Protein AF-A0A933HUG9-F1 (afdb_monomer_lite)

Foldseek 3Di:
DDDDDDDDDDDPVVLVVLVVVCVVVVHDSVVSVVVVVVVVVVVVVVVVVVVVVCVVVVDDDDPVRVVVVVVVVVVVCVVCVPVD

pLDDT: mean 93.31, std 7.8, range [58.78, 98.56]

Radius of gyration: 22.59 Å; chains: 1; bounding box: 42×36×51 Å

Secondary structure (DSSP, 8-state):
-PPPP------HHHHHHHHHHHHHTT--HHHHHHHHHHHHHHHHHHHHHHHHHHHHT-SPP-HHHHHHHHHHHHHHHHHHTT--

Structure (mmCIF, N/CA/C/O backbone):
data_AF-A0A933HUG9-F1
#
_entry.id   AF-A0A933HUG9-F1
#
loop_
_atom_site.group_PDB
_atom_site.id
_atom_site.type_symbol
_atom_site.label_atom_id
_atom_site.label_alt_id
_atom_site.label_comp_id
_atom_site.label_asym_id
_atom_site.label_entity_id
_atom_site.label_seq_id
_atom_site.pdbx_PDB_ins_code
_atom_site.Cartn_x
_atom_site.Cartn_y
_atom_site.Cartn_z
_atom_site.occupancy
_atom_site.B_iso_or_equiv
_atom_site.auth_seq_id
_atom_site.auth_comp_id
_atom_site.auth_asym_id
_atom_site.auth_atom_id
_atom_site.pdbx_PDB_model_num
ATOM 1 N N . MET A 1 1 ? 9.404 -1.224 19.746 1.00 63.81 1 MET A N 1
ATOM 2 C CA . MET A 1 1 ? 9.099 -0.072 18.865 1.00 63.81 1 MET A CA 1
ATOM 3 C C . MET A 1 1 ? 8.069 0.800 19.561 1.00 63.81 1 MET A C 1
ATOM 5 O O . MET A 1 1 ? 7.221 0.251 20.255 1.00 63.81 1 MET A O 1
ATOM 9 N N . GLN A 1 2 ? 8.177 2.124 19.448 1.00 86.56 2 GLN A N 1
ATOM 10 C CA . GLN A 1 2 ? 7.220 3.044 20.067 1.00 86.56 2 GLN A CA 1
ATOM 11 C C . GLN A 1 2 ? 6.034 3.281 19.127 1.00 86.56 2 GLN A C 1
ATOM 13 O O . GLN A 1 2 ? 6.231 3.489 17.933 1.00 86.56 2 GLN A O 1
ATOM 18 N N . ASN A 1 3 ? 4.817 3.249 19.671 1.00 89.56 3 ASN A N 1
ATOM 19 C CA . ASN A 1 3 ? 3.591 3.510 18.920 1.00 89.56 3 ASN A CA 1
ATOM 20 C C . ASN A 1 3 ? 3.098 4.928 19.217 1.00 89.56 3 ASN A C 1
ATOM 22 O O . ASN A 1 3 ? 3.023 5.322 20.381 1.00 89.56 3 ASN A O 1
ATOM 26 N N . VAL A 1 4 ? 2.701 5.663 18.179 1.00 95.00 4 VAL A N 1
ATOM 27 C CA . VAL A 1 4 ? 2.104 7.001 18.301 1.00 95.00 4 VAL A CA 1
ATOM 28 C C . VAL A 1 4 ? 0.591 6.894 18.118 1.00 95.00 4 VAL A C 1
ATOM 30 O O . VAL A 1 4 ? 0.117 6.251 17.182 1.00 95.00 4 VAL A O 1
ATOM 33 N N . LYS A 1 5 ? -0.183 7.522 19.012 1.00 94.00 5 LYS A N 1
ATOM 34 C CA . LYS A 1 5 ? -1.637 7.660 18.854 1.00 94.00 5 LYS A CA 1
ATOM 35 C C . LYS A 1 5 ? -1.930 8.963 18.127 1.00 94.00 5 LYS A C 1
ATOM 37 O O . LYS A 1 5 ? -1.462 10.017 18.540 1.00 94.00 5 LYS A O 1
ATOM 42 N N . THR A 1 6 ? -2.726 8.878 17.073 1.00 94.25 6 THR A N 1
ATOM 43 C CA . THR A 1 6 ? -3.159 10.032 16.288 1.00 94.25 6 THR A CA 1
ATOM 44 C C . THR A 1 6 ? -4.668 9.973 16.086 1.00 94.25 6 THR A C 1
ATOM 46 O O . THR A 1 6 ? -5.233 8.886 15.946 1.00 94.25 6 THR A O 1
ATOM 49 N N . ALA A 1 7 ? -5.322 11.131 16.115 1.00 95.62 7 ALA A N 1
ATOM 50 C CA . ALA A 1 7 ? -6.727 11.269 15.762 1.00 95.62 7 ALA A CA 1
ATOM 51 C C . ALA A 1 7 ? -6.815 11.727 14.303 1.00 95.62 7 ALA A C 1
ATOM 53 O O . ALA A 1 7 ? -6.152 12.685 13.913 1.00 95.62 7 ALA A O 1
ATOM 54 N N . ILE A 1 8 ? -7.629 11.039 13.504 1.00 92.50 8 ILE A N 1
ATOM 55 C CA . ILE A 1 8 ? -7.850 11.362 12.092 1.00 92.50 8 ILE A CA 1
ATOM 56 C C . ILE A 1 8 ? -9.332 11.626 11.850 1.00 92.50 8 ILE A C 1
ATOM 58 O O . ILE A 1 8 ? -10.193 10.925 12.384 1.00 92.50 8 ILE A O 1
ATOM 62 N N . SER A 1 9 ? -9.626 12.627 11.027 1.00 96.75 9 SER A N 1
ATOM 63 C CA . SER A 1 9 ? -10.981 12.891 10.549 1.00 96.75 9 SER A CA 1
ATOM 64 C C . SER A 1 9 ? -11.260 12.027 9.324 1.00 96.75 9 SER A C 1
ATOM 66 O O . SER A 1 9 ? -10.506 12.060 8.354 1.00 96.75 9 SER A O 1
ATOM 68 N N . LEU A 1 10 ? -12.347 11.259 9.358 1.00 95.62 10 LEU A N 1
ATOM 69 C CA . LEU A 1 10 ? -12.780 10.385 8.269 1.00 95.62 10 LEU A CA 1
ATOM 70 C C . LEU A 1 10 ? -14.274 10.580 8.017 1.00 95.62 10 LEU A C 1
ATOM 72 O O . LEU A 1 10 ? -15.034 10.899 8.932 1.00 95.62 10 LEU A O 1
ATOM 76 N N . GLN A 1 11 ? -14.711 10.334 6.783 1.00 98.25 11 GLN A N 1
ATOM 77 C CA . GLN A 1 11 ? -16.138 10.224 6.499 1.00 98.25 11 GLN A CA 1
ATOM 78 C C . GLN A 1 11 ? -16.731 9.050 7.289 1.00 98.25 11 GLN A C 1
ATOM 80 O O . GLN A 1 11 ? -16.144 7.966 7.332 1.00 98.25 11 GLN A O 1
ATOM 85 N N . LYS A 1 12 ? -17.916 9.248 7.879 1.00 98.00 12 LYS A N 1
ATOM 86 C CA . LYS A 1 12 ? -18.596 8.221 8.686 1.00 98.00 12 LYS A CA 1
ATOM 87 C C . LYS A 1 12 ? -18.797 6.912 7.911 1.00 98.00 12 LYS A C 1
ATOM 89 O O . LYS A 1 12 ? -18.517 5.843 8.440 1.00 98.00 12 LYS A O 1
ATOM 94 N N . SER A 1 13 ? -19.194 7.006 6.644 1.00 98.38 13 SER A N 1
ATOM 95 C CA . SER A 1 13 ? -19.387 5.852 5.757 1.00 98.38 13 SER A CA 1
ATOM 96 C C . SER A 1 13 ? -18.104 5.048 5.530 1.00 98.38 13 SER A C 1
ATOM 98 O O . SER A 1 13 ? -18.146 3.823 5.450 1.00 98.38 13 SER A O 1
ATOM 100 N N . LEU A 1 14 ? -16.951 5.715 5.430 1.00 97.75 14 LEU A N 1
ATOM 101 C CA . LEU A 1 14 ? -15.656 5.050 5.285 1.00 97.75 14 LEU A CA 1
ATOM 102 C C . LEU A 1 14 ? -15.237 4.372 6.591 1.00 97.75 14 LEU A C 1
ATOM 104 O O . LEU A 1 14 ? -14.744 3.246 6.571 1.00 97.75 14 LEU A O 1
ATOM 108 N N . PHE A 1 15 ? -15.465 5.038 7.724 1.00 97.38 15 PHE A N 1
ATOM 109 C CA . PHE A 1 15 ? -15.216 4.454 9.036 1.00 97.38 15 PHE A CA 1
ATOM 110 C C . PHE A 1 15 ? -16.026 3.164 9.229 1.00 97.38 15 PHE A C 1
ATOM 112 O O . PHE A 1 15 ? -15.453 2.138 9.575 1.00 97.38 15 PHE A O 1
ATOM 119 N N . GLU A 1 16 ? -17.325 3.171 8.922 1.00 98.31 16 GLU A N 1
ATOM 120 C CA . GLU A 1 16 ? -18.187 1.984 9.029 1.00 98.31 16 GLU A CA 1
ATOM 121 C C . GLU A 1 16 ? -17.736 0.830 8.118 1.00 98.31 16 GLU A C 1
ATOM 123 O O . GLU A 1 16 ? -17.746 -0.330 8.533 1.00 98.31 16 GLU A O 1
ATOM 128 N N . GLN A 1 17 ? -17.276 1.131 6.899 1.00 98.19 17 GLN A N 1
ATOM 129 C CA . GLN A 1 17 ? -16.694 0.123 6.006 1.00 98.19 17 GLN A CA 1
ATOM 130 C C . GLN A 1 17 ? -15.419 -0.494 6.594 1.00 98.19 17 GLN A C 1
ATOM 132 O O . GLN A 1 17 ? -15.272 -1.717 6.591 1.00 98.19 17 GLN A O 1
ATOM 137 N N . ALA A 1 18 ? -14.525 0.333 7.143 1.00 97.56 18 ALA A N 1
ATOM 138 C CA . ALA A 1 18 ? -13.312 -0.137 7.806 1.00 97.56 18 ALA A CA 1
ATOM 139 C C . ALA A 1 18 ? -13.637 -1.000 9.040 1.00 97.56 18 ALA A C 1
ATOM 141 O O . ALA A 1 18 ? -13.025 -2.051 9.228 1.00 97.56 18 ALA A O 1
ATOM 142 N N . GLU A 1 19 ? -14.641 -0.621 9.838 1.00 98.00 19 GLU A N 1
ATOM 143 C CA . GLU A 1 19 ? -15.104 -1.418 10.981 1.00 98.00 19 GLU A CA 1
ATOM 144 C C . GLU A 1 19 ? -15.576 -2.807 10.562 1.00 98.00 19 GLU A C 1
ATOM 146 O O . GLU A 1 19 ? -15.207 -3.810 11.179 1.00 98.00 19 GLU A O 1
ATOM 151 N N . ASN A 1 20 ? -16.404 -2.872 9.520 1.00 98.38 20 ASN A N 1
ATOM 152 C CA . ASN A 1 20 ? -16.951 -4.130 9.030 1.00 98.38 20 ASN A CA 1
ATOM 153 C C . ASN A 1 20 ? -15.845 -5.031 8.476 1.00 98.38 20 ASN A C 1
ATOM 155 O O . ASN A 1 20 ? -15.800 -6.217 8.810 1.00 98.38 20 ASN A O 1
ATOM 159 N N . LEU A 1 21 ? -14.910 -4.460 7.714 1.00 98.50 21 LEU A N 1
ATOM 160 C CA . LEU A 1 21 ? -13.768 -5.192 7.176 1.00 98.50 21 LEU A CA 1
ATOM 161 C C . LEU A 1 21 ? -12.855 -5.724 8.290 1.00 98.50 21 LEU A C 1
ATOM 163 O O . LEU A 1 21 ? -12.487 -6.898 8.275 1.00 98.50 21 LEU A O 1
ATOM 167 N N . ALA A 1 22 ? -12.539 -4.905 9.299 1.00 98.50 22 ALA A N 1
ATOM 168 C CA . ALA A 1 22 ? -11.728 -5.332 10.439 1.00 98.50 22 ALA A CA 1
ATOM 169 C C . ALA A 1 22 ? -12.374 -6.518 11.177 1.00 98.50 22 ALA A C 1
ATOM 171 O O . ALA A 1 22 ? -11.686 -7.485 11.513 1.00 98.50 22 ALA A O 1
ATOM 172 N N . ARG A 1 23 ? -13.703 -6.487 11.368 1.00 98.25 23 ARG A N 1
ATOM 173 C CA . ARG A 1 23 ? -14.461 -7.601 11.966 1.00 98.25 23 ARG A CA 1
ATOM 174 C C . ARG A 1 23 ? -14.416 -8.859 11.104 1.00 98.25 23 ARG A C 1
ATOM 176 O O . ARG A 1 23 ? -14.154 -9.932 11.640 1.00 98.25 23 ARG A O 1
ATOM 183 N N . GLN A 1 24 ? -14.636 -8.740 9.793 1.00 98.44 24 GLN A N 1
ATOM 184 C CA . GLN A 1 24 ? -14.569 -9.872 8.859 1.00 98.44 24 GLN A CA 1
ATOM 185 C C . GLN A 1 24 ? -13.186 -10.532 8.865 1.00 98.44 24 GLN A C 1
ATOM 187 O O . GLN A 1 24 ? -13.080 -11.756 8.900 1.00 98.44 24 GLN A O 1
ATOM 192 N N . MET A 1 25 ? -12.128 -9.722 8.911 1.00 98.06 25 MET A N 1
ATOM 193 C CA . MET A 1 25 ? -10.740 -10.179 8.994 1.00 98.06 25 MET A CA 1
ATOM 194 C C . MET A 1 25 ? -10.325 -10.632 10.403 1.00 98.06 25 MET A C 1
ATOM 196 O O . MET A 1 25 ? -9.218 -11.139 10.571 1.00 98.06 25 MET A O 1
ATOM 200 N N . LYS A 1 26 ? -11.188 -10.460 11.416 1.00 98.31 26 LYS A N 1
ATOM 201 C CA . LYS A 1 26 ? -10.921 -10.761 12.834 1.00 98.31 26 LYS A CA 1
ATOM 202 C C . LYS A 1 26 ? -9.674 -10.050 13.383 1.00 98.31 26 LYS A C 1
ATOM 204 O O . LYS A 1 26 ? -8.929 -10.614 14.182 1.00 98.31 26 LYS A O 1
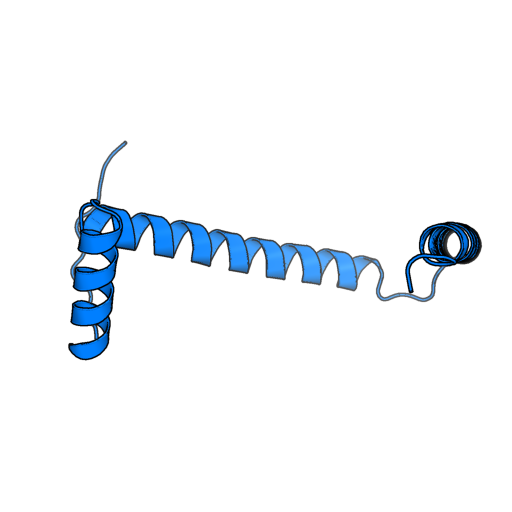ATOM 209 N N . ILE A 1 27 ? -9.454 -8.800 12.976 1.00 98.44 27 ILE A N 1
ATOM 210 C CA . ILE A 1 27 ? -8.352 -7.954 13.455 1.00 98.44 27 ILE A CA 1
ATOM 211 C C . ILE A 1 27 ? -8.878 -6.696 14.143 1.00 98.44 27 ILE A C 1
ATOM 213 O O . ILE A 1 27 ? -10.029 -6.294 13.973 1.00 98.44 27 ILE A O 1
ATOM 217 N N . SER A 1 28 ? -8.020 -6.040 14.924 1.00 98.00 28 SER A N 1
ATOM 218 C CA . SER A 1 28 ? -8.366 -4.740 15.487 1.00 98.00 28 SER A CA 1
ATOM 219 C C . SER A 1 28 ? -8.411 -3.663 14.401 1.00 98.00 28 SER A C 1
ATOM 221 O O . SER A 1 28 ? -7.705 -3.713 13.393 1.00 98.00 28 SER A O 1
ATOM 223 N N . ARG A 1 29 ? -9.197 -2.623 14.664 1.00 95.69 29 ARG A N 1
ATOM 224 C CA . ARG A 1 29 ? -9.318 -1.432 13.811 1.00 95.69 29 ARG A CA 1
ATOM 225 C C . ARG A 1 29 ? -7.972 -0.780 13.548 1.00 95.69 29 ARG A C 1
ATOM 227 O O . ARG A 1 29 ? -7.614 -0.517 12.408 1.00 95.69 29 ARG A O 1
ATOM 234 N N . SER A 1 30 ? -7.199 -0.564 14.613 1.00 95.69 30 SER A N 1
ATOM 235 C CA . SER A 1 30 ? -5.859 0.012 14.509 1.00 95.69 30 SER A CA 1
ATOM 236 C C . SER A 1 30 ? -4.945 -0.855 13.649 1.00 95.69 30 SER A C 1
ATOM 238 O O . SER A 1 30 ? -4.187 -0.311 12.854 1.00 95.69 30 SER A O 1
ATOM 240 N N . ARG A 1 31 ? -5.049 -2.190 13.741 1.00 97.12 31 ARG A N 1
ATOM 241 C CA . ARG A 1 31 ? -4.282 -3.090 12.877 1.00 97.12 31 ARG A CA 1
ATOM 242 C C . ARG A 1 31 ? -4.699 -2.963 11.415 1.00 97.12 31 ARG A C 1
ATOM 244 O O . ARG A 1 31 ? -3.812 -2.917 10.572 1.00 97.12 31 ARG A O 1
ATOM 251 N N . LEU A 1 32 ? -5.996 -2.858 11.117 1.00 98.00 32 LEU A N 1
ATOM 252 C CA . LEU A 1 32 ? -6.469 -2.624 9.750 1.00 98.00 32 LEU A CA 1
ATOM 253 C C . LEU A 1 32 ? -5.888 -1.323 9.174 1.00 98.00 32 LEU A C 1
ATOM 255 O O . LEU A 1 32 ? -5.353 -1.339 8.070 1.00 98.00 32 LEU A O 1
ATOM 259 N N . PHE A 1 33 ? -5.941 -0.218 9.925 1.00 96.56 33 PHE A N 1
ATOM 260 C CA . PHE A 1 33 ? -5.389 1.063 9.470 1.00 96.56 33 PHE A CA 1
ATOM 261 C C . PHE A 1 33 ? -3.876 1.007 9.242 1.00 96.56 33 PHE A C 1
ATOM 263 O O . PHE A 1 33 ? -3.398 1.555 8.253 1.00 96.56 33 PHE A O 1
ATOM 270 N N . VAL A 1 34 ? -3.130 0.320 10.114 1.00 96.44 34 VAL A N 1
ATOM 271 C CA . VAL A 1 34 ? -1.686 0.105 9.924 1.00 96.44 34 VAL A CA 1
ATOM 272 C C . VAL A 1 34 ? -1.423 -0.673 8.636 1.00 96.44 34 VAL A C 1
ATOM 274 O O . VAL A 1 34 ? -0.651 -0.205 7.809 1.00 96.44 34 VAL A O 1
ATOM 277 N N . LEU A 1 35 ? -2.113 -1.799 8.424 1.00 98.00 35 LEU A N 1
ATOM 278 C CA . LEU A 1 35 ? -1.945 -2.618 7.218 1.00 98.00 35 LEU A CA 1
ATOM 279 C C . LEU A 1 35 ? -2.270 -1.838 5.940 1.00 98.00 35 LEU A C 1
ATOM 281 O O . LEU A 1 35 ? -1.527 -1.905 4.965 1.00 98.00 35 LEU A O 1
ATOM 285 N N . ALA A 1 36 ? -3.368 -1.079 5.949 1.00 97.56 36 ALA A N 1
ATOM 286 C CA . ALA A 1 36 ? -3.767 -0.264 4.808 1.00 97.56 36 ALA A CA 1
ATOM 287 C C . ALA A 1 36 ? -2.738 0.835 4.501 1.00 97.56 36 ALA A C 1
ATOM 289 O O . ALA A 1 36 ? -2.446 1.099 3.336 1.00 97.56 36 ALA A O 1
ATOM 290 N N . LEU A 1 37 ? -2.174 1.467 5.535 1.00 97.12 37 LEU A N 1
ATOM 291 C CA . LEU A 1 37 ? -1.164 2.508 5.369 1.00 97.12 37 LEU A CA 1
ATOM 292 C C . LEU A 1 37 ? 0.167 1.936 4.862 1.00 97.12 37 LEU A C 1
ATOM 294 O O . LEU A 1 37 ? 0.755 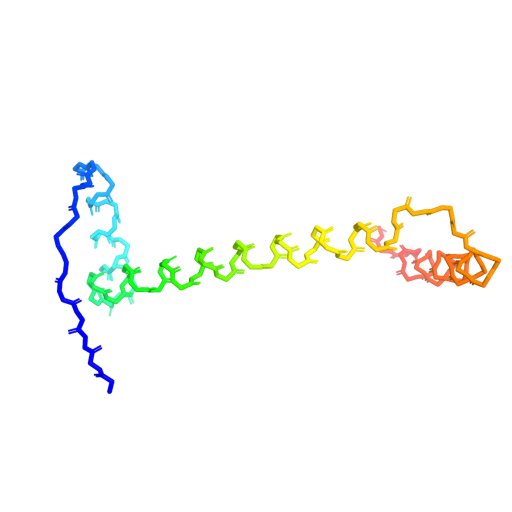2.512 3.950 1.00 97.12 37 LEU A O 1
ATOM 298 N N . GLU A 1 38 ? 0.614 0.803 5.409 1.00 98.19 38 GLU A N 1
ATOM 299 C CA . GLU A 1 38 ? 1.810 0.082 4.952 1.00 98.19 38 GLU A CA 1
ATOM 300 C C . GLU A 1 38 ? 1.687 -0.305 3.469 1.00 98.19 38 GLU A C 1
ATOM 302 O O . GLU A 1 38 ? 2.566 0.024 2.670 1.00 98.19 38 GLU A O 1
ATOM 307 N N . ASP A 1 39 ? 0.566 -0.921 3.078 1.00 98.38 39 ASP A N 1
ATOM 308 C CA . ASP A 1 39 ? 0.295 -1.293 1.684 1.00 98.38 39 ASP A CA 1
ATOM 309 C C . ASP A 1 39 ? 0.240 -0.062 0.767 1.00 98.38 39 ASP A C 1
ATOM 311 O O . ASP A 1 39 ? 0.841 -0.049 -0.310 1.00 98.38 39 ASP A O 1
ATOM 315 N N . TYR A 1 40 ? -0.422 1.015 1.198 1.00 98.25 40 TYR A N 1
ATOM 316 C CA . TYR A 1 40 ? -0.493 2.240 0.407 1.00 98.25 40 TYR A CA 1
ATOM 317 C C . TYR A 1 40 ? 0.890 2.862 0.182 1.00 98.25 40 TYR A C 1
ATOM 319 O O . TYR A 1 40 ? 1.222 3.208 -0.955 1.00 98.25 40 TYR A O 1
ATOM 327 N N . ILE A 1 41 ? 1.715 2.965 1.229 1.00 98.56 41 ILE A N 1
ATOM 328 C CA . ILE A 1 41 ? 3.084 3.492 1.131 1.00 98.56 41 ILE A CA 1
ATOM 329 C C . ILE A 1 41 ? 3.917 2.627 0.184 1.00 98.56 41 ILE A C 1
ATOM 331 O O . ILE A 1 41 ? 4.548 3.164 -0.730 1.00 98.56 41 ILE A O 1
ATOM 335 N N . GLN A 1 42 ? 3.867 1.301 0.333 1.00 98.38 42 GLN A N 1
ATOM 336 C CA . GLN A 1 42 ? 4.603 0.383 -0.536 1.00 98.38 42 GLN A CA 1
ATOM 337 C C . GLN A 1 42 ? 4.193 0.546 -2.007 1.00 98.38 42 GLN A C 1
ATOM 339 O O . GLN A 1 42 ? 5.044 0.570 -2.898 1.00 98.38 42 GLN A O 1
ATOM 344 N N . ARG A 1 43 ? 2.895 0.712 -2.289 1.00 98.44 43 ARG A N 1
ATOM 345 C CA . ARG A 1 43 ? 2.405 0.962 -3.654 1.00 98.44 43 ARG A CA 1
ATOM 346 C C . ARG A 1 43 ? 2.933 2.273 -4.228 1.00 98.44 43 ARG A C 1
ATOM 348 O O . ARG A 1 43 ? 3.268 2.299 -5.412 1.00 98.44 43 ARG A O 1
ATOM 355 N N . GLN A 1 44 ? 3.022 3.341 -3.434 1.00 98.44 44 GLN A N 1
ATOM 356 C CA . GLN A 1 44 ? 3.600 4.606 -3.905 1.00 98.44 44 GLN A CA 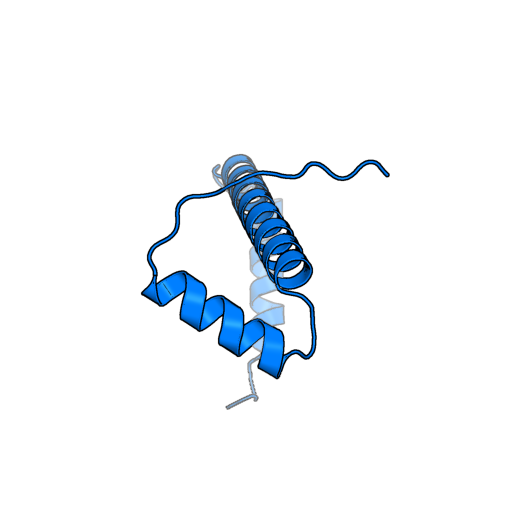1
ATOM 357 C C . GLN A 1 44 ? 5.096 4.466 -4.199 1.00 98.44 44 GLN A C 1
ATOM 359 O O . GLN A 1 44 ? 5.542 4.874 -5.269 1.00 98.44 44 GLN A O 1
ATOM 364 N N . GLN A 1 45 ? 5.848 3.805 -3.316 1.00 98.12 45 GLN A N 1
ATOM 365 C CA . GLN A 1 45 ? 7.272 3.528 -3.530 1.00 98.12 45 GLN A CA 1
ATOM 366 C C . GLN A 1 45 ? 7.504 2.697 -4.799 1.00 98.12 45 GLN A C 1
ATOM 368 O O . GLN A 1 45 ? 8.381 3.015 -5.599 1.00 98.12 45 GLN A O 1
ATOM 373 N N . ASN A 1 46 ? 6.676 1.676 -5.037 1.00 98.12 46 ASN A N 1
ATOM 374 C CA . ASN A 1 46 ? 6.765 0.853 -6.243 1.00 98.12 46 ASN A CA 1
ATOM 375 C C . ASN A 1 46 ? 6.474 1.661 -7.517 1.00 98.12 46 ASN A C 1
ATOM 377 O O . ASN A 1 46 ? 7.147 1.474 -8.530 1.00 98.12 46 ASN A O 1
ATOM 381 N N . ARG A 1 47 ? 5.490 2.571 -7.480 1.00 98.12 47 ARG A N 1
ATOM 382 C CA . ARG A 1 47 ? 5.188 3.471 -8.608 1.00 98.12 47 ARG A CA 1
ATOM 383 C C . ARG A 1 47 ? 6.355 4.400 -8.908 1.00 98.12 47 ARG A C 1
ATOM 385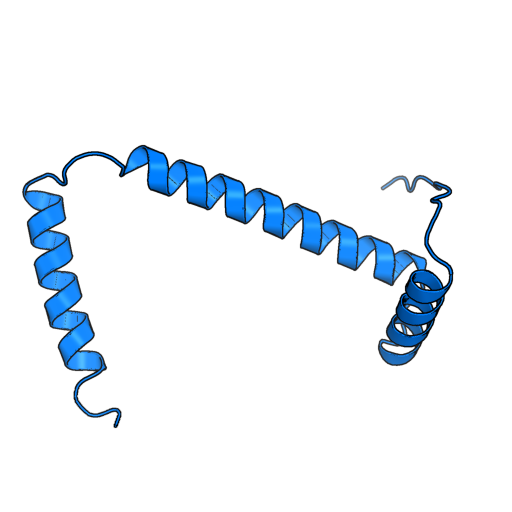 O O . ARG A 1 47 ? 6.705 4.573 -10.071 1.00 98.12 47 ARG A O 1
ATOM 392 N N . GLU A 1 48 ? 6.964 4.966 -7.873 1.00 98.19 48 GLU A N 1
ATOM 393 C CA . GLU A 1 48 ? 8.125 5.834 -8.025 1.00 98.19 48 GLU A CA 1
ATOM 394 C C . GLU A 1 48 ? 9.330 5.070 -8.587 1.00 98.19 48 GLU A C 1
ATOM 396 O O . GLU A 1 48 ? 9.972 5.535 -9.528 1.00 98.19 48 GLU A O 1
ATOM 401 N N . LEU A 1 49 ? 9.603 3.867 -8.074 1.00 98.12 49 LEU A N 1
ATOM 402 C CA . LEU A 1 49 ? 10.658 3.002 -8.596 1.00 98.12 49 LEU A CA 1
ATOM 403 C C . LEU A 1 49 ? 10.440 2.691 -10.082 1.00 98.12 49 LEU A C 1
ATOM 405 O O . LEU A 1 49 ? 11.363 2.839 -10.881 1.00 98.12 49 LEU A O 1
ATOM 409 N N . LEU A 1 50 ? 9.218 2.311 -10.465 1.00 98.06 50 LEU A N 1
ATOM 410 C CA . LEU A 1 50 ? 8.879 2.050 -11.862 1.00 98.06 50 LEU A CA 1
ATOM 411 C C . LEU A 1 50 ? 9.070 3.297 -12.735 1.00 98.06 50 LEU A C 1
ATOM 413 O O . LEU A 1 50 ? 9.619 3.194 -13.830 1.00 98.06 50 LEU A O 1
ATOM 417 N N . ALA A 1 51 ? 8.666 4.475 -12.254 1.00 97.88 51 ALA A N 1
ATOM 418 C CA . ALA A 1 51 ? 8.876 5.730 -12.969 1.00 97.88 51 ALA A CA 1
ATOM 419 C C . ALA A 1 51 ? 10.370 6.019 -13.191 1.00 97.88 51 ALA A C 1
ATOM 421 O O . ALA A 1 51 ? 10.759 6.395 -14.295 1.00 97.88 51 ALA A O 1
ATOM 422 N N . ARG A 1 52 ? 11.217 5.777 -12.182 1.00 97.94 52 ARG A N 1
ATOM 423 C CA . ARG A 1 52 ? 12.678 5.932 -12.291 1.00 97.94 52 ARG A CA 1
ATOM 424 C C . ARG A 1 52 ? 13.288 4.950 -13.291 1.00 97.94 52 ARG A C 1
ATOM 426 O O . ARG A 1 52 ? 14.128 5.354 -14.089 1.00 97.94 52 ARG A O 1
ATOM 433 N N . ILE A 1 53 ? 12.846 3.690 -13.285 1.00 96.81 53 ILE A N 1
ATOM 434 C CA . ILE A 1 53 ? 13.272 2.687 -14.274 1.00 96.81 53 ILE A CA 1
ATOM 435 C C . ILE A 1 53 ? 12.885 3.152 -15.680 1.00 96.81 53 ILE A C 1
ATOM 437 O O . ILE A 1 53 ? 13.736 3.211 -16.560 1.00 96.81 53 ILE A O 1
ATOM 441 N N . ASN A 1 54 ? 11.629 3.548 -15.889 1.00 95.81 54 ASN A N 1
ATOM 442 C CA . ASN A 1 54 ? 11.170 4.026 -17.193 1.00 95.81 54 ASN A CA 1
ATOM 443 C C . ASN A 1 54 ? 11.954 5.256 -17.666 1.00 95.81 54 ASN A C 1
ATOM 445 O O . ASN A 1 54 ? 12.300 5.331 -18.839 1.00 95.81 54 ASN A O 1
ATOM 449 N N . ALA A 1 55 ? 12.265 6.191 -16.764 1.00 96.19 55 ALA A N 1
ATOM 450 C CA . ALA A 1 55 ? 13.067 7.367 -17.085 1.00 96.19 55 ALA A CA 1
ATOM 451 C C . ALA A 1 55 ? 14.502 6.997 -17.499 1.00 96.19 55 ALA A C 1
ATOM 453 O O . ALA A 1 55 ? 15.012 7.548 -18.470 1.00 96.19 55 ALA A O 1
ATOM 454 N N . ALA A 1 56 ? 15.134 6.037 -16.813 1.00 94.31 56 ALA A N 1
ATOM 455 C CA . ALA A 1 56 ? 16.478 5.567 -17.153 1.00 94.31 56 ALA A CA 1
ATOM 456 C C . ALA A 1 56 ? 16.549 4.936 -18.557 1.00 94.31 56 ALA A C 1
ATOM 458 O O . ALA A 1 56 ? 17.557 5.081 -19.241 1.00 94.31 56 ALA A O 1
ATOM 459 N N . TYR A 1 57 ? 15.466 4.291 -19.001 1.00 90.06 57 TYR A N 1
ATOM 460 C CA . TYR A 1 57 ? 15.352 3.658 -20.321 1.00 90.06 57 TYR A CA 1
ATOM 461 C C . TYR A 1 57 ? 14.498 4.462 -21.319 1.00 90.06 57 TYR A C 1
ATOM 463 O O . TYR A 1 57 ? 14.001 3.900 -22.294 1.00 90.06 57 TYR A O 1
ATOM 471 N N . ALA A 1 58 ? 14.294 5.764 -21.089 1.00 91.50 58 ALA A N 1
ATOM 472 C CA . ALA A 1 58 ? 13.471 6.604 -21.965 1.00 91.50 58 ALA A CA 1
ATOM 473 C C . ALA A 1 58 ? 14.146 6.935 -23.311 1.00 91.50 58 ALA A C 1
ATOM 475 O O . ALA A 1 58 ? 13.480 7.404 -24.232 1.00 91.50 58 ALA A O 1
ATOM 476 N N . GLY A 1 59 ? 15.460 6.719 -23.420 1.00 91.69 59 GLY A N 1
ATOM 477 C CA . GLY A 1 59 ? 16.225 6.939 -24.644 1.00 91.69 59 GLY A CA 1
ATOM 478 C C . GLY A 1 59 ? 15.964 5.895 -25.733 1.00 91.69 59 GLY A C 1
ATOM 479 O O . GLY A 1 59 ? 15.339 4.856 -25.512 1.00 91.69 59 GLY A O 1
ATOM 480 N N . GLU A 1 60 ? 16.480 6.175 -26.931 1.00 89.81 60 GLU A N 1
ATOM 481 C CA . GLU A 1 60 ? 16.477 5.205 -28.026 1.00 89.81 60 GLU A CA 1
ATOM 482 C C . GLU A 1 60 ? 17.305 3.970 -27.653 1.00 89.81 60 GLU A C 1
ATOM 484 O O . GLU A 1 60 ? 18.451 4.129 -27.224 1.00 89.81 60 GLU A O 1
ATOM 489 N N . PRO A 1 61 ? 16.779 2.746 -27.853 1.00 88.44 61 PRO A N 1
ATOM 490 C CA . PRO A 1 61 ? 17.504 1.555 -27.461 1.00 88.44 61 PRO A CA 1
ATOM 491 C C . PRO A 1 61 ? 18.772 1.362 -28.290 1.00 88.44 61 PRO A C 1
ATOM 493 O O . PRO A 1 61 ? 18.762 1.526 -29.524 1.00 88.44 61 PRO A O 1
ATOM 496 N N . ASP A 1 62 ? 19.842 0.933 -27.633 1.00 91.69 62 ASP A N 1
ATOM 497 C CA . ASP A 1 62 ? 21.080 0.600 -28.325 1.00 91.69 62 ASP A CA 1
ATOM 498 C C . ASP A 1 62 ? 20.950 -0.707 -29.139 1.00 91.69 62 ASP A C 1
ATOM 500 O O . ASP A 1 62 ? 19.923 -1.401 -29.143 1.00 91.69 62 ASP A O 1
ATOM 504 N N . SER A 1 63 ? 21.989 -1.037 -29.910 1.00 92.06 63 SER A N 1
ATOM 505 C CA . SER A 1 63 ? 21.984 -2.243 -30.751 1.00 92.06 63 SER A CA 1
ATOM 506 C C . SER A 1 63 ? 21.861 -3.545 -29.944 1.00 92.06 63 SER A C 1
ATOM 508 O O . SER A 1 63 ? 21.161 -4.466 -30.377 1.00 92.06 63 SER A O 1
ATOM 510 N N . ALA A 1 64 ? 22.458 -3.608 -28.751 1.00 92.56 64 ALA A N 1
ATOM 511 C CA . ALA A 1 64 ? 22.394 -4.769 -27.875 1.00 92.56 64 ALA A CA 1
ATOM 512 C C . ALA A 1 64 ? 20.995 -4.916 -27.253 1.00 92.56 64 ALA A C 1
ATOM 514 O O . ALA A 1 64 ? 20.441 -6.018 -27.221 1.00 92.56 64 ALA A O 1
ATOM 515 N N . GLU A 1 65 ? 20.371 -3.814 -26.841 1.00 91.19 65 GLU A N 1
ATOM 516 C CA . GLU A 1 65 ? 19.000 -3.778 -26.337 1.00 91.19 65 GLU A CA 1
ATOM 517 C C . GLU A 1 65 ? 17.984 -4.162 -27.418 1.00 91.19 65 GLU A C 1
ATOM 519 O O . GLU A 1 65 ? 17.043 -4.918 -27.153 1.00 91.19 65 GLU A O 1
ATOM 524 N N . LYS A 1 66 ? 18.174 -3.698 -28.660 1.00 92.56 66 LYS A N 1
ATOM 525 C CA . LYS A 1 66 ? 17.350 -4.097 -29.817 1.00 92.56 66 LYS A CA 1
ATOM 526 C C . LYS A 1 66 ? 17.431 -5.601 -30.061 1.00 92.56 66 LYS A C 1
ATOM 528 O O . LYS A 1 66 ? 16.400 -6.262 -30.241 1.00 92.56 66 LYS A O 1
ATOM 533 N N . ASP A 1 67 ? 18.635 -6.157 -30.011 1.00 94.12 67 ASP A N 1
ATOM 534 C CA . ASP A 1 67 ? 18.870 -7.588 -30.176 1.00 94.12 67 ASP A CA 1
ATOM 535 C C . ASP A 1 67 ? 18.268 -8.416 -29.035 1.00 94.12 67 ASP A C 1
ATOM 537 O O . ASP A 1 67 ? 17.629 -9.446 -29.291 1.00 94.12 67 ASP A O 1
ATOM 541 N N . LEU A 1 68 ? 18.400 -7.950 -27.791 1.00 92.56 68 LEU A N 1
ATOM 542 C CA . LEU A 1 68 ? 17.783 -8.568 -26.620 1.00 92.56 68 LEU A CA 1
ATOM 543 C C . LEU A 1 68 ? 16.254 -8.571 -26.744 1.00 92.56 68 LEU A C 1
ATOM 545 O O . LEU A 1 68 ? 15.630 -9.628 -26.619 1.00 92.56 68 LEU A O 1
ATOM 549 N N . ARG A 1 69 ? 15.642 -7.427 -27.087 1.00 90.56 69 ARG A N 1
ATOM 550 C CA . ARG A 1 69 ? 14.189 -7.311 -27.316 1.00 90.56 69 ARG A CA 1
ATOM 551 C C . ARG A 1 69 ? 13.719 -8.255 -28.424 1.00 90.56 69 ARG A C 1
ATOM 553 O O . ARG A 1 69 ? 12.672 -8.891 -28.285 1.00 90.56 69 ARG A O 1
ATOM 560 N N . ARG A 1 70 ? 14.485 -8.402 -29.513 1.00 93.12 70 ARG A N 1
ATOM 561 C CA . ARG A 1 70 ? 14.170 -9.343 -30.605 1.00 93.12 70 ARG A CA 1
ATOM 562 C C . ARG A 1 70 ? 14.175 -10.795 -30.121 1.00 93.12 70 ARG A C 1
ATOM 564 O O . ARG A 1 70 ? 13.268 -11.548 -30.480 1.00 93.12 70 ARG A O 1
ATOM 571 N N . LYS A 1 71 ? 15.167 -11.194 -29.318 1.00 94.12 71 L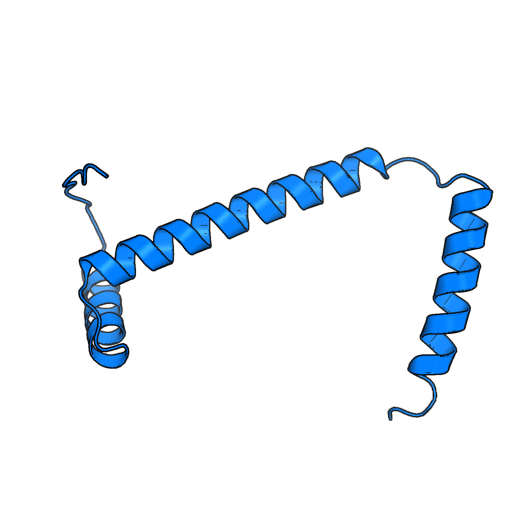YS A N 1
ATOM 572 C CA . LYS A 1 71 ? 15.251 -12.548 -28.739 1.00 94.12 71 LYS A CA 1
ATOM 573 C C . LYS A 1 71 ? 14.102 -12.808 -27.760 1.00 94.12 71 LYS A C 1
ATOM 575 O O . LYS A 1 71 ? 13.405 -13.810 -27.915 1.00 94.12 71 LYS A O 1
ATOM 580 N N . ALA A 1 72 ? 13.839 -11.873 -26.844 1.00 91.75 72 ALA A N 1
ATOM 581 C CA . ALA A 1 72 ? 12.756 -11.971 -25.865 1.00 91.75 72 ALA A CA 1
ATOM 582 C C . ALA A 1 72 ? 11.380 -12.135 -26.536 1.00 91.75 72 ALA A C 1
ATOM 584 O O . ALA A 1 72 ? 10.614 -13.025 -26.172 1.00 91.75 72 ALA A O 1
ATOM 585 N N . ARG A 1 73 ? 11.089 -11.355 -27.590 1.00 90.94 73 ARG A N 1
ATOM 586 C CA . ARG A 1 73 ? 9.841 -11.480 -28.370 1.00 90.94 73 ARG A CA 1
ATOM 587 C C . ARG A 1 73 ? 9.680 -12.855 -29.022 1.00 90.94 73 ARG A C 1
ATOM 589 O O . ARG A 1 73 ? 8.579 -13.397 -29.024 1.00 90.94 73 ARG A O 1
ATOM 596 N N . ARG A 1 74 ? 10.760 -13.427 -29.572 1.00 91.12 74 ARG A N 1
ATOM 597 C CA . ARG A 1 74 ? 10.732 -14.777 -30.168 1.00 91.12 74 ARG A CA 1
ATOM 598 C C . ARG A 1 74 ? 10.453 -15.848 -29.117 1.00 91.12 74 ARG A C 1
ATOM 600 O O . ARG A 1 74 ? 9.672 -16.752 -29.381 1.00 91.12 74 ARG A O 1
ATOM 607 N N . GLN A 1 75 ? 11.073 -15.740 -27.943 1.00 89.50 75 GLN A N 1
ATOM 608 C CA . GLN A 1 75 ? 10.843 -16.674 -26.843 1.00 89.50 75 GLN A CA 1
ATOM 609 C C . GLN A 1 75 ? 9.410 -16.575 -26.314 1.00 89.50 75 GLN A C 1
ATOM 611 O O . GLN A 1 75 ? 8.745 -17.596 -26.189 1.00 89.50 75 GLN A O 1
ATOM 616 N N . HIS A 1 76 ? 8.918 -15.359 -26.065 1.00 87.75 76 HIS A N 1
ATOM 617 C CA . HIS A 1 76 ? 7.559 -15.148 -25.575 1.00 87.75 76 HIS A CA 1
ATOM 618 C C . HIS A 1 76 ? 6.510 -15.703 -26.545 1.00 87.75 76 HIS A C 1
ATOM 620 O O . HIS A 1 76 ? 5.595 -16.396 -26.117 1.00 87.75 76 HIS A O 1
ATOM 626 N N . ARG A 1 77 ? 6.694 -15.497 -27.858 1.00 87.44 77 ARG A N 1
ATOM 627 C CA . ARG A 1 77 ? 5.808 -16.066 -28.882 1.00 87.44 77 ARG A CA 1
ATOM 628 C C . ARG A 1 77 ? 5.698 -17.590 -28.774 1.00 87.44 77 ARG A C 1
ATOM 630 O O . ARG A 1 77 ? 4.590 -18.099 -28.771 1.00 87.44 77 ARG A O 1
ATOM 637 N N . ARG A 1 78 ? 6.817 -18.300 -28.602 1.00 85.44 78 ARG A N 1
ATOM 638 C CA . ARG A 1 78 ? 6.818 -19.768 -28.452 1.00 85.44 78 ARG A CA 1
ATOM 639 C C . ARG A 1 78 ? 6.102 -20.261 -27.195 1.00 85.44 78 ARG A C 1
ATOM 641 O O . ARG A 1 78 ? 5.638 -21.387 -27.183 1.00 85.44 78 ARG A O 1
ATOM 648 N N . ILE A 1 79 ? 6.079 -19.454 -26.133 1.00 84.50 79 ILE A N 1
ATOM 649 C CA . ILE A 1 79 ? 5.409 -19.805 -24.871 1.00 84.50 79 ILE A CA 1
ATOM 650 C C . ILE A 1 79 ? 3.889 -19.619 -24.995 1.00 84.50 79 ILE A C 1
ATOM 652 O O . ILE A 1 79 ? 3.136 -20.354 -24.370 1.00 84.50 79 ILE A O 1
ATOM 656 N N . VAL A 1 80 ? 3.448 -18.635 -25.783 1.00 86.06 80 VAL A N 1
ATOM 657 C CA . VAL A 1 80 ? 2.026 -18.275 -25.942 1.00 86.06 80 VAL A CA 1
ATOM 658 C C . VAL A 1 80 ? 1.369 -18.998 -27.133 1.00 86.06 80 VAL A C 1
ATOM 660 O O . VAL A 1 80 ? 0.150 -19.146 -27.185 1.00 86.06 80 VAL A O 1
ATOM 663 N N . GLU A 1 81 ? 2.149 -19.478 -28.103 1.00 73.12 81 GLU A N 1
ATOM 664 C CA . GLU A 1 81 ? 1.657 -20.348 -29.177 1.00 73.12 81 GLU A CA 1
ATOM 665 C C . GLU A 1 81 ? 1.208 -21.703 -28.591 1.00 73.12 81 GLU A C 1
ATOM 667 O O . GLU A 1 81 ? 2.032 -22.540 -28.235 1.00 73.12 8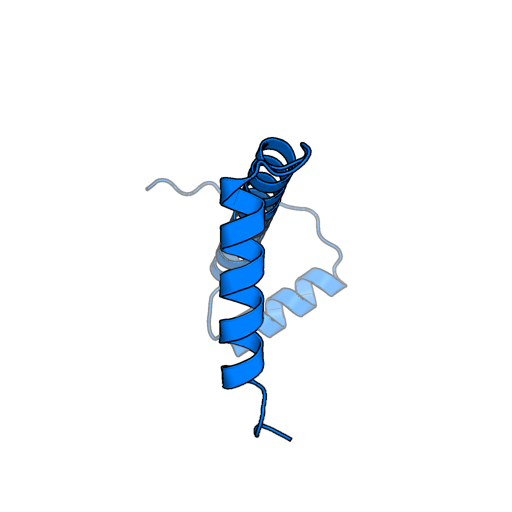1 GLU A O 1
ATOM 672 N N . GLY A 1 82 ? -0.111 -21.903 -28.481 1.00 66.62 82 GLY A N 1
ATOM 673 C CA . GLY A 1 82 ? -0.738 -23.137 -27.979 1.00 66.62 82 GLY A CA 1
ATOM 674 C C . GLY A 1 82 ? -1.599 -22.969 -26.721 1.00 66.62 82 GLY A C 1
ATOM 675 O O . GLY A 1 82 ? -2.178 -23.946 -26.261 1.00 66.62 82 GLY A O 1
ATOM 676 N N . THR A 1 83 ? -1.705 -21.756 -26.165 1.00 70.00 83 THR A N 1
ATOM 677 C CA . THR A 1 83 ? -2.525 -21.464 -24.970 1.00 70.00 83 THR A CA 1
ATOM 678 C C . THR A 1 83 ? -3.908 -20.870 -25.281 1.00 70.00 83 THR A C 1
ATOM 680 O O . THR A 1 83 ? -4.442 -20.136 -24.453 1.00 70.00 83 THR A O 1
ATOM 683 N N . TRP A 1 84 ? -4.477 -21.152 -26.456 1.00 58.78 84 TRP A N 1
ATOM 684 C CA . TRP A 1 84 ? -5.828 -20.722 -26.848 1.00 58.78 84 TRP A CA 1
ATOM 685 C C . TRP A 1 84 ? -6.713 -21.923 -27.150 1.00 58.78 84 TRP A C 1
ATOM 687 O O . TRP A 1 84 ? -6.214 -22.838 -27.844 1.00 58.78 84 TRP A O 1
#

Sequence (84 aa):
MQNVKTAISLQKSLFEQAENLARQMKISRSRLFVLALEDYIQRQQNRELLARINAAYAGEPDSAEKDLRRKARRQHRRIVEGTW